Protein AF-A0A847VBS4-F1 (afdb_monomer_lite)

pLDDT: mean 81.66, std 9.63, range [42.69, 91.69]

Sequence (114 aa):
MNRSSHIDPELCRRCGQCCRTYEIEYSRDWDPVDLSEIDRIRALAGFGDRCSVREEEGTLVLVIDIPCRYLVEEDGFYSCSVYDDPGRRPLMCEHFPYAHTTRADCPHVREGRS

Foldseek 3Di:
DAPAPFFDVQVCFLCLVCQFKDKDKDALPVPVVVVVVLVVQLPDPPFVVQWDWDADPRIIIIMTRHHHPQWDADPSTTDGVVPVDPPPDDPVRNHPPDPQQDCVNPVRGDPDHD

Radius of gyration: 15.84 Å; chains: 1; bounding box: 39×36×37 Å

Secondary structure (DSSP, 8-state):
----TTS-HHHHHHH-GGGT-EEEEE-TT--HHHHHHHHHHHTSTTTGGGEEEEEETTEEEEEE----TTEEEETTEEEETTTTSTT-S-HHHHS-S-TT--TTT-TTPPSS--

Structure (mmCIF, N/CA/C/O backbone):
data_AF-A0A847VBS4-F1
#
_entry.id   AF-A0A847VBS4-F1
#
loop_
_atom_site.group_PDB
_atom_site.id
_atom_site.type_symbol
_atom_site.label_atom_id
_atom_site.label_alt_id
_atom_site.label_comp_id
_atom_site.label_asym_id
_atom_site.label_entity_id
_atom_site.label_seq_id
_atom_site.pdbx_PDB_ins_code
_atom_site.Cartn_x
_atom_site.Cartn_y
_atom_site.Cartn_z
_atom_site.occupancy
_atom_site.B_iso_or_equiv
_atom_site.auth_seq_id
_atom_site.auth_comp_id
_atom_site.auth_asym_id
_atom_site.auth_atom_id
_atom_site.pdbx_PDB_model_num
ATOM 1 N N . MET A 1 1 ? -7.019 -1.996 16.561 1.00 64.62 1 MET A N 1
ATOM 2 C CA . MET A 1 1 ? -7.155 -0.612 16.030 1.00 64.62 1 MET A CA 1
ATOM 3 C C . MET A 1 1 ? -5.784 -0.083 15.595 1.00 64.62 1 MET A C 1
ATOM 5 O O . MET A 1 1 ? -4.790 -0.564 16.126 1.00 64.62 1 MET A O 1
ATOM 9 N N . ASN A 1 2 ? -5.701 0.828 14.614 1.00 75.56 2 ASN A N 1
ATOM 10 C CA . ASN A 1 2 ? -4.447 1.520 14.259 1.00 75.56 2 ASN A CA 1
ATOM 11 C C . ASN A 1 2 ? -3.916 2.303 15.472 1.00 75.56 2 ASN A C 1
ATOM 13 O O . ASN A 1 2 ? -4.703 2.987 16.124 1.00 75.56 2 ASN A O 1
ATOM 17 N N . ARG A 1 3 ? -2.628 2.136 15.798 1.00 81.19 3 ARG A N 1
ATOM 18 C CA . ARG A 1 3 ? -1.971 2.774 16.949 1.00 81.19 3 ARG A CA 1
ATOM 19 C C . ARG A 1 3 ? -1.012 3.892 16.548 1.00 81.19 3 ARG A C 1
ATOM 21 O O . ARG A 1 3 ? -0.363 4.470 17.417 1.00 81.19 3 ARG A O 1
ATOM 28 N N . SER A 1 4 ? -0.902 4.204 15.260 1.00 85.44 4 SER A N 1
ATOM 29 C CA . SER A 1 4 ? -0.141 5.360 14.809 1.00 85.44 4 SER A CA 1
ATOM 30 C C . SER A 1 4 ? -0.724 6.645 15.398 1.00 85.44 4 SER A C 1
ATOM 32 O O . SER A 1 4 ? -1.919 6.917 15.288 1.00 85.44 4 SER A O 1
ATOM 34 N N . SER A 1 5 ? 0.136 7.468 15.996 1.00 88.56 5 SER A N 1
ATOM 35 C CA . SER A 1 5 ? -0.216 8.818 16.448 1.00 88.56 5 SER A CA 1
ATOM 36 C C . SER A 1 5 ? -0.313 9.823 15.289 1.00 88.56 5 SER A C 1
ATOM 38 O O . SER A 1 5 ? -0.769 10.955 15.487 1.00 88.56 5 SER A O 1
ATOM 40 N N . HIS A 1 6 ? 0.086 9.412 14.082 1.00 88.38 6 HIS A N 1
ATOM 41 C CA . HIS A 1 6 ? 0.207 10.253 12.892 1.00 88.38 6 HIS A CA 1
ATOM 42 C C . HIS A 1 6 ? -1.052 10.268 12.013 1.00 88.38 6 HIS A C 1
ATOM 44 O O . HIS A 1 6 ? -1.093 10.994 11.024 1.00 88.38 6 HIS A O 1
ATOM 50 N N . ILE A 1 7 ? -2.096 9.517 12.369 1.00 87.50 7 ILE A N 1
ATOM 51 C CA . ILE A 1 7 ? -3.366 9.460 11.635 1.00 87.50 7 ILE A CA 1
ATOM 52 C C . ILE A 1 7 ? -4.544 9.456 12.605 1.00 87.50 7 ILE A C 1
ATOM 54 O O . ILE A 1 7 ? -4.413 9.065 13.764 1.00 87.50 7 ILE A O 1
ATOM 58 N N . ASP A 1 8 ? -5.711 9.887 12.136 1.00 87.69 8 ASP A N 1
ATOM 59 C CA . ASP A 1 8 ? -6.967 9.581 12.816 1.00 87.69 8 ASP A CA 1
ATOM 60 C C . ASP A 1 8 ? -7.353 8.103 12.570 1.00 87.69 8 ASP A C 1
ATOM 62 O O . ASP A 1 8 ? -7.534 7.701 11.412 1.00 87.69 8 ASP A O 1
ATOM 66 N N . PRO A 1 9 ? -7.498 7.271 13.620 1.00 83.56 9 PRO A N 1
ATOM 67 C CA . PRO A 1 9 ? -7.907 5.879 13.468 1.00 83.56 9 PRO A CA 1
ATOM 68 C C . PRO A 1 9 ? -9.251 5.680 12.753 1.00 83.56 9 PRO A C 1
ATOM 70 O O . PRO A 1 9 ? -9.429 4.635 12.127 1.00 83.56 9 PRO A O 1
ATOM 73 N N . GLU A 1 10 ? -10.185 6.630 12.830 1.00 85.31 10 GLU A N 1
ATOM 74 C CA . GLU A 1 10 ? -11.474 6.551 12.129 1.00 85.31 10 GLU A CA 1
ATOM 75 C C . GLU A 1 10 ? -11.313 6.808 10.624 1.00 85.31 10 GLU A C 1
ATOM 77 O O . GLU A 1 10 ? -11.872 6.073 9.809 1.00 85.31 10 GLU A O 1
ATOM 82 N N . LEU A 1 11 ? -10.468 7.769 10.227 1.00 86.12 11 LEU A N 1
ATOM 83 C CA . LEU A 1 11 ? -10.124 7.973 8.811 1.00 86.12 11 LEU A CA 1
ATOM 84 C C . LEU A 1 11 ? -9.430 6.740 8.228 1.00 86.12 11 LEU A C 1
ATOM 86 O O . LEU A 1 11 ? -9.755 6.306 7.123 1.00 86.12 11 LEU A O 1
ATOM 90 N N . CYS A 1 12 ? -8.527 6.124 8.998 1.00 84.38 12 CYS A N 1
ATOM 91 C CA . CYS A 1 12 ? -7.881 4.877 8.599 1.00 84.38 12 CYS A CA 1
ATOM 92 C C . CYS A 1 12 ? -8.907 3.769 8.313 1.00 84.38 12 CYS A C 1
ATOM 94 O O . CYS A 1 12 ? -8.773 3.068 7.309 1.00 84.38 12 CYS A O 1
ATOM 96 N N . ARG A 1 13 ? -9.929 3.618 9.170 1.00 83.88 13 ARG A N 1
ATOM 97 C CA . ARG A 1 13 ? -10.968 2.592 8.997 1.00 83.88 13 ARG A CA 1
ATOM 98 C C . ARG A 1 13 ? -11.874 2.855 7.805 1.00 83.88 13 ARG A C 1
ATOM 100 O O . ARG A 1 13 ? -12.397 1.904 7.264 1.00 83.88 13 ARG A O 1
ATOM 107 N N . ARG A 1 14 ? -12.045 4.091 7.348 1.00 86.44 14 ARG A N 1
ATOM 108 C CA . ARG A 1 14 ? -12.873 4.377 6.161 1.00 86.44 14 ARG A CA 1
ATOM 109 C C . ARG A 1 14 ? -12.092 4.337 4.845 1.00 86.44 14 ARG A C 1
ATOM 111 O O . ARG A 1 14 ? -12.689 4.219 3.785 1.00 86.44 14 ARG A O 1
ATOM 118 N N . CYS A 1 15 ? -10.764 4.442 4.908 1.00 86.12 15 CYS A N 1
ATOM 119 C CA . CYS A 1 15 ? -9.891 4.475 3.735 1.00 8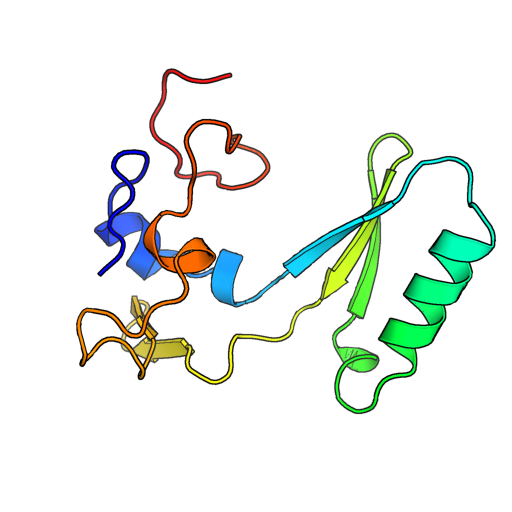6.12 15 CYS A CA 1
ATOM 120 C C . CYS A 1 15 ? -9.459 3.071 3.274 1.00 86.12 15 CYS A C 1
ATOM 122 O O . CYS A 1 15 ? -9.705 2.692 2.133 1.00 86.12 15 CYS A O 1
ATOM 124 N N . GLY A 1 16 ? -8.783 2.307 4.143 1.00 80.31 16 GLY A N 1
ATOM 125 C CA . GLY A 1 16 ? -8.331 0.934 3.862 1.00 80.31 16 GLY A CA 1
ATOM 126 C C . GLY A 1 16 ? -7.286 0.743 2.746 1.00 80.31 16 GLY A C 1
ATOM 127 O O . GLY A 1 16 ? -6.854 -0.388 2.539 1.00 80.31 16 GLY A O 1
ATOM 128 N N . GLN A 1 17 ? -6.849 1.800 2.050 1.00 80.94 17 GLN A N 1
ATOM 129 C CA . GLN A 1 17 ? -6.051 1.700 0.814 1.00 80.94 17 GLN A CA 1
ATOM 130 C C . GLN 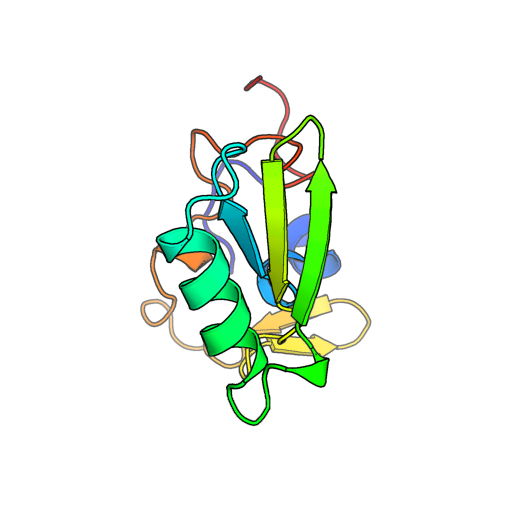A 1 17 ? -4.717 0.962 0.982 1.00 80.94 17 GLN A C 1
ATOM 132 O O . GLN A 1 17 ? -4.447 0.024 0.242 1.00 80.94 17 GLN A O 1
ATOM 137 N N . CYS A 1 18 ? -3.940 1.262 2.027 1.00 77.69 18 CYS A N 1
ATOM 138 C CA . CYS A 1 18 ? -2.664 0.577 2.288 1.00 77.69 18 CYS A CA 1
ATOM 139 C C . CYS A 1 18 ? -2.800 -0.920 2.633 1.00 77.69 18 CYS A C 1
ATOM 141 O O . CYS A 1 18 ? -1.804 -1.623 2.768 1.00 77.69 18 CYS A O 1
ATOM 143 N N . CYS A 1 19 ? -4.027 -1.414 2.838 1.00 78.50 19 CYS A N 1
ATOM 144 C CA . CYS A 1 19 ? -4.317 -2.838 3.019 1.00 78.50 19 CYS A CA 1
ATOM 145 C C . CYS A 1 19 ? -4.837 -3.503 1.734 1.00 78.50 19 CYS A C 1
ATOM 147 O O . CYS A 1 19 ? -5.049 -4.718 1.738 1.00 78.50 19 CYS A O 1
ATOM 149 N N . ARG A 1 20 ? -5.094 -2.718 0.681 1.00 82.44 20 ARG A N 1
ATOM 150 C CA . ARG A 1 20 ? -5.632 -3.143 -0.617 1.00 82.44 20 ARG A CA 1
ATOM 151 C C . ARG A 1 20 ? -4.545 -3.210 -1.676 1.00 82.44 20 ARG A C 1
ATOM 153 O O . ARG A 1 20 ? -4.447 -4.211 -2.374 1.00 82.44 20 ARG A O 1
ATOM 160 N N . THR A 1 21 ? -3.716 -2.175 -1.717 1.00 83.38 21 THR A N 1
ATOM 161 C CA . THR A 1 21 ? -2.643 -2.023 -2.689 1.00 83.38 21 THR A CA 1
ATOM 162 C C . THR A 1 21 ? -1.296 -1.905 -1.987 1.00 83.38 21 THR A C 1
ATOM 164 O O . THR A 1 21 ? -1.173 -1.300 -0.919 1.00 83.38 21 THR A O 1
ATOM 167 N N . TYR A 1 22 ? -0.281 -2.518 -2.587 1.00 83.06 22 TYR A N 1
ATOM 168 C CA . TYR A 1 22 ? 1.115 -2.369 -2.199 1.00 83.06 22 TYR A CA 1
ATOM 169 C C . TYR A 1 22 ? 1.911 -1.872 -3.398 1.00 83.06 22 TYR A C 1
ATOM 171 O O . TYR A 1 22 ? 1.709 -2.361 -4.507 1.00 83.06 22 TYR A O 1
ATOM 179 N N . GLU A 1 23 ? 2.801 -0.914 -3.180 1.00 86.88 23 GLU A N 1
ATOM 180 C CA . GLU A 1 23 ? 3.628 -0.334 -4.233 1.00 86.88 23 GLU A CA 1
ATOM 181 C C . GLU A 1 23 ? 5.102 -0.617 -3.941 1.00 86.88 23 GLU A C 1
ATOM 183 O O . GLU A 1 23 ? 5.548 -0.502 -2.797 1.00 86.88 23 GLU A O 1
ATOM 188 N N . ILE A 1 24 ? 5.839 -1.030 -4.972 1.00 87.62 24 ILE A N 1
ATOM 189 C CA . ILE A 1 24 ? 7.289 -1.214 -4.929 1.00 87.62 24 ILE A CA 1
ATOM 190 C C . ILE A 1 24 ? 7.896 -0.260 -5.945 1.00 87.62 24 ILE A C 1
ATOM 192 O O . ILE A 1 24 ? 7.600 -0.345 -7.139 1.00 87.62 24 ILE A O 1
ATOM 196 N N . GLU A 1 25 ? 8.729 0.648 -5.454 1.00 88.50 25 GLU A N 1
ATOM 197 C CA . GLU A 1 25 ? 9.465 1.599 -6.275 1.00 88.50 25 GLU A CA 1
ATOM 198 C C . GLU A 1 25 ? 10.812 1.012 -6.694 1.00 88.50 25 GLU A C 1
ATOM 200 O O . GLU A 1 25 ? 11.580 0.518 -5.866 1.00 88.50 25 GLU A O 1
ATOM 205 N N . TYR A 1 26 ? 11.100 1.111 -7.986 1.00 87.31 26 TYR A N 1
ATOM 206 C CA . TYR A 1 26 ? 12.342 0.687 -8.613 1.00 87.31 26 TYR A CA 1
ATOM 207 C C . TYR A 1 26 ? 13.077 1.882 -9.198 1.00 87.31 26 TYR A C 1
ATOM 209 O O . TYR A 1 26 ? 12.470 2.841 -9.690 1.00 87.31 26 TYR A O 1
ATOM 217 N N . SER A 1 27 ? 14.406 1.811 -9.156 1.00 79.31 27 SER A N 1
ATOM 218 C CA . SER A 1 27 ? 15.253 2.879 -9.673 1.00 79.31 27 SER A CA 1
ATOM 219 C C . SER A 1 27 ? 15.047 3.077 -11.180 1.00 79.31 27 SER A C 1
ATOM 221 O O . SER A 1 27 ? 14.715 2.153 -11.923 1.00 79.31 27 SER A O 1
ATOM 223 N N . ARG A 1 28 ? 15.250 4.315 -11.637 1.00 71.12 28 ARG A N 1
ATOM 224 C CA . ARG A 1 28 ? 14.987 4.755 -13.017 1.00 71.12 28 ARG A CA 1
ATOM 225 C C . ARG A 1 28 ? 15.784 4.024 -14.090 1.00 71.12 28 ARG A C 1
ATOM 227 O O . ARG A 1 28 ? 15.425 4.090 -15.265 1.00 71.12 28 ARG A O 1
ATOM 234 N N . ASP A 1 29 ? 16.876 3.371 -13.724 1.00 78.75 29 ASP A N 1
ATOM 235 C CA . ASP A 1 29 ? 17.900 2.973 -14.686 1.00 78.75 29 ASP A CA 1
ATOM 236 C C . ASP A 1 29 ? 17.553 1.694 -15.458 1.00 78.75 29 ASP A C 1
ATOM 238 O O . ASP A 1 29 ? 18.400 1.173 -16.184 1.00 78.75 29 ASP A O 1
ATOM 242 N N . TRP A 1 30 ? 16.302 1.217 -15.351 1.00 72.81 30 TRP A N 1
ATOM 243 C CA . TRP A 1 30 ? 15.834 -0.007 -16.004 1.00 72.81 30 TRP A CA 1
ATOM 244 C C . TRP A 1 30 ? 16.807 -1.158 -15.732 1.00 72.81 30 TRP A C 1
ATOM 246 O O . TRP A 1 30 ? 17.149 -1.919 -16.643 1.00 72.81 30 TRP A O 1
ATOM 256 N N . ASP A 1 31 ? 17.296 -1.237 -14.486 1.00 85.88 31 ASP A N 1
ATOM 257 C CA . ASP A 1 31 ? 18.262 -2.250 -14.085 1.00 85.88 31 ASP A CA 1
ATOM 258 C C . ASP A 1 31 ? 17.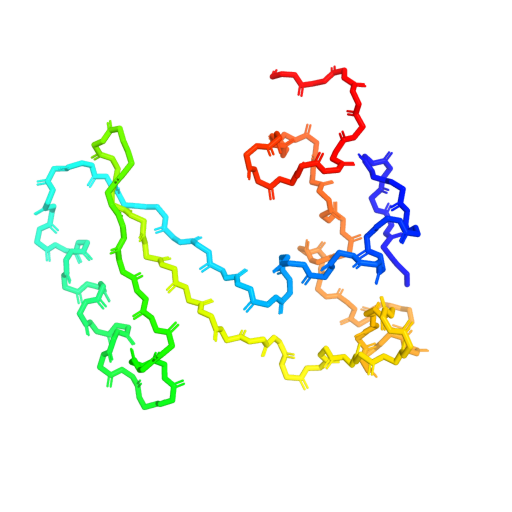686 -3.625 -14.467 1.00 85.88 31 ASP A C 1
ATOM 260 O O . ASP A 1 31 ? 16.559 -3.954 -14.079 1.00 85.88 31 ASP A O 1
ATOM 264 N N . PRO A 1 32 ? 18.410 -4.441 -15.254 1.00 89.06 32 PRO A N 1
ATOM 265 C CA . PRO A 1 32 ? 17.937 -5.764 -15.639 1.00 89.06 32 PRO A CA 1
ATOM 266 C C . PRO A 1 32 ? 17.527 -6.646 -14.449 1.00 89.06 32 PRO A C 1
ATOM 268 O O . PRO A 1 32 ? 16.700 -7.544 -14.615 1.00 89.06 32 PRO A O 1
ATOM 271 N N . VAL A 1 33 ? 18.094 -6.414 -13.262 1.00 89.94 33 VAL A N 1
ATOM 272 C CA . VAL A 1 33 ? 17.714 -7.078 -12.012 1.00 89.94 33 VAL A CA 1
ATOM 273 C C . VAL A 1 33 ? 16.325 -6.633 -11.554 1.00 89.94 33 VAL A C 1
ATOM 275 O O . VAL A 1 33 ? 15.486 -7.499 -11.302 1.00 89.94 33 VAL A O 1
ATOM 278 N N . ASP A 1 34 ? 16.061 -5.326 -11.521 1.00 89.25 34 ASP A N 1
ATOM 279 C CA . ASP A 1 34 ? 14.764 -4.746 -11.143 1.00 89.25 34 ASP A CA 1
ATOM 280 C C . ASP A 1 34 ? 13.660 -5.219 -12.105 1.00 89.25 34 ASP A C 1
ATOM 282 O O . ASP A 1 34 ? 12.605 -5.701 -11.688 1.00 89.25 34 ASP A O 1
ATOM 286 N N . LEU A 1 35 ? 13.934 -5.187 -13.414 1.00 89.81 35 LEU A N 1
ATOM 287 C CA . LEU A 1 35 ? 13.001 -5.667 -14.440 1.00 89.81 35 LEU A CA 1
ATOM 288 C C . LEU A 1 35 ? 12.713 -7.167 -14.310 1.00 89.81 35 LEU A C 1
ATOM 290 O O . LEU A 1 35 ? 11.564 -7.594 -14.414 1.00 89.81 35 LEU A O 1
ATOM 294 N N . SER A 1 36 ? 13.748 -7.966 -14.042 1.00 91.69 36 SER A N 1
ATOM 295 C CA . SER A 1 36 ? 13.605 -9.403 -13.802 1.00 91.69 36 SER A CA 1
ATOM 296 C C . SER A 1 36 ? 12.763 -9.687 -12.557 1.00 91.69 36 SER A C 1
ATOM 298 O O . SER A 1 36 ? 11.956 -10.619 -12.559 1.00 91.69 36 SER A O 1
ATOM 300 N N . GLU A 1 37 ? 12.898 -8.892 -11.493 1.00 91.00 37 GLU A N 1
ATOM 301 C CA . GLU A 1 37 ? 12.049 -9.022 -10.309 1.00 91.00 37 GLU A CA 1
ATOM 302 C C . GLU A 1 37 ? 10.585 -8.689 -10.616 1.00 91.00 37 GLU A C 1
ATOM 304 O O . GLU A 1 37 ? 9.705 -9.494 -10.293 1.00 91.00 37 GLU A O 1
ATOM 309 N N . ILE A 1 38 ? 10.323 -7.571 -11.303 1.00 90.38 38 ILE A N 1
ATOM 310 C CA . ILE A 1 38 ? 8.974 -7.183 -11.740 1.00 90.38 38 ILE A CA 1
ATOM 311 C C . ILE A 1 38 ? 8.329 -8.315 -12.549 1.00 90.38 38 ILE A C 1
ATOM 313 O O . ILE A 1 38 ? 7.209 -8.739 -12.246 1.00 90.38 38 ILE A O 1
ATOM 317 N N . ASP A 1 39 ? 9.039 -8.848 -13.544 1.00 91.69 39 ASP A N 1
ATOM 318 C CA . ASP A 1 39 ? 8.542 -9.936 -14.389 1.00 91.69 39 ASP A CA 1
ATOM 319 C C . ASP A 1 39 ? 8.271 -11.209 -13.581 1.00 91.69 39 ASP A C 1
ATOM 321 O O . ASP A 1 39 ? 7.243 -11.867 -13.771 1.00 91.69 39 ASP A O 1
ATOM 325 N N . ARG A 1 40 ? 9.146 -11.542 -12.625 1.00 91.12 40 ARG A N 1
ATOM 326 C CA . ARG A 1 40 ? 8.944 -12.690 -11.732 1.00 91.12 40 ARG A CA 1
ATOM 327 C C . ARG A 1 40 ? 7.708 -12.521 -10.865 1.00 91.12 40 ARG A C 1
ATOM 329 O O . ARG A 1 40 ? 6.949 -13.481 -10.755 1.00 91.12 40 ARG A O 1
ATOM 336 N N . ILE A 1 41 ? 7.480 -11.343 -10.282 1.00 89.69 41 ILE A N 1
ATOM 337 C CA . ILE A 1 41 ? 6.286 -11.068 -9.469 1.00 89.69 41 ILE A CA 1
ATOM 338 C C . ILE A 1 41 ? 5.023 -11.177 -10.329 1.00 89.69 41 ILE A C 1
ATOM 340 O O . ILE A 1 41 ? 4.051 -11.812 -9.920 1.00 89.69 41 ILE A O 1
ATOM 344 N N . ARG A 1 42 ? 5.042 -10.631 -11.550 1.00 89.69 42 ARG A N 1
ATOM 345 C CA . ARG A 1 42 ? 3.914 -10.730 -12.492 1.00 89.69 42 ARG A CA 1
ATOM 346 C C . ARG A 1 42 ? 3.649 -12.162 -12.960 1.00 89.69 42 ARG A C 1
ATOM 348 O O . ARG A 1 42 ? 2.510 -12.500 -13.260 1.00 89.69 42 ARG A O 1
ATOM 355 N N . ALA A 1 43 ? 4.663 -13.020 -12.998 1.00 90.38 43 ALA A N 1
ATOM 356 C CA . ALA A 1 43 ? 4.501 -14.431 -13.335 1.00 90.38 43 ALA A CA 1
ATOM 357 C C . ALA A 1 43 ? 3.960 -15.288 -12.171 1.00 90.38 43 ALA A C 1
ATOM 359 O O . ALA A 1 43 ? 3.599 -16.449 -12.386 1.00 90.38 43 ALA A O 1
ATOM 360 N N . LEU A 1 44 ? 3.895 -14.762 -10.939 1.00 87.31 44 LEU A N 1
ATOM 361 C CA . LEU A 1 44 ? 3.361 -15.508 -9.799 1.00 87.31 44 LEU A CA 1
ATOM 362 C C . LEU A 1 44 ? 1.849 -15.730 -9.947 1.00 87.31 44 LEU A C 1
ATOM 364 O O . LEU A 1 44 ? 1.062 -14.804 -10.169 1.00 87.31 44 LEU A O 1
ATOM 368 N N . ALA A 1 45 ? 1.428 -16.984 -9.768 1.00 82.94 45 ALA A N 1
ATOM 369 C CA . ALA A 1 45 ? 0.022 -17.366 -9.809 1.00 82.94 45 ALA A CA 1
ATOM 370 C C . ALA A 1 45 ? -0.784 -16.606 -8.742 1.00 82.94 45 ALA A C 1
ATOM 372 O O . ALA A 1 45 ? -0.435 -16.608 -7.562 1.00 82.94 45 ALA A O 1
ATOM 373 N N . GLY A 1 46 ? -1.873 -15.959 -9.163 1.00 80.31 46 GLY A N 1
ATOM 374 C CA . GLY A 1 46 ? -2.717 -15.131 -8.294 1.00 80.31 46 GLY A CA 1
ATOM 375 C C . GLY A 1 46 ? -2.225 -13.694 -8.085 1.00 80.31 46 GLY A C 1
ATOM 376 O O . GLY A 1 46 ? -2.948 -12.913 -7.472 1.00 80.31 46 GLY A O 1
ATOM 377 N N . PHE A 1 47 ? -1.046 -13.340 -8.611 1.00 81.81 47 PHE A N 1
ATOM 378 C CA . PHE A 1 47 ? -0.497 -11.983 -8.562 1.00 81.81 47 PHE A CA 1
ATOM 379 C C . PHE A 1 47 ? -0.539 -11.293 -9.923 1.00 81.81 47 PHE A C 1
ATOM 381 O O . PHE A 1 47 ? -0.934 -10.137 -9.982 1.00 81.81 47 PHE A O 1
ATOM 388 N N . GLY A 1 48 ? -0.202 -11.992 -11.012 1.00 82.25 48 GLY A N 1
ATOM 389 C CA . GLY A 1 48 ? -0.043 -11.387 -12.342 1.00 82.25 48 GLY A CA 1
ATOM 390 C C . GLY A 1 48 ? -1.172 -10.462 -12.793 1.00 82.25 48 GLY A C 1
ATOM 391 O O . GLY A 1 48 ? -0.914 -9.310 -13.129 1.00 82.25 48 GLY A O 1
ATOM 392 N N . ASP A 1 49 ? -2.420 -10.929 -12.716 1.00 85.06 49 ASP A N 1
ATOM 393 C CA . ASP A 1 49 ? -3.607 -10.157 -13.126 1.00 85.06 49 ASP A CA 1
ATOM 394 C C . ASP A 1 49 ? -3.934 -8.982 -12.187 1.00 85.06 49 ASP A C 1
ATOM 396 O O . ASP A 1 49 ? -4.782 -8.147 -12.493 1.00 85.06 49 ASP A O 1
ATOM 400 N N . ARG A 1 50 ? -3.281 -8.934 -11.025 1.00 87.94 50 ARG A N 1
ATOM 401 C CA . ARG A 1 50 ? -3.435 -7.914 -9.982 1.00 87.94 50 ARG A CA 1
ATOM 402 C C . ARG A 1 50 ? -2.211 -7.010 -9.870 1.00 87.94 50 ARG A C 1
ATOM 404 O O . ARG A 1 50 ? -2.167 -6.151 -8.996 1.00 87.94 50 ARG A O 1
ATOM 411 N N . CYS A 1 51 ? -1.226 -7.189 -10.742 1.00 90.94 51 CYS A N 1
ATOM 412 C CA . CYS A 1 51 ? -0.043 -6.352 -10.806 1.00 90.94 51 CYS A CA 1
ATOM 413 C C . CYS A 1 51 ? -0.144 -5.403 -12.002 1.00 90.94 51 CYS A C 1
ATOM 415 O O . CYS A 1 51 ? -0.364 -5.833 -13.135 1.00 90.94 51 CYS A O 1
ATOM 417 N N . SER A 1 52 ? 0.088 -4.115 -11.775 1.00 90.88 52 SER A N 1
ATOM 418 C CA . SER A 1 52 ? 0.284 -3.128 -12.839 1.00 90.88 52 SER A CA 1
ATOM 419 C C . SER A 1 52 ? 1.597 -2.382 -12.628 1.00 90.88 52 SER A C 1
ATOM 421 O O . SER A 1 52 ? 2.128 -2.352 -11.523 1.00 90.88 52 SER A O 1
ATOM 423 N N . VAL A 1 53 ? 2.157 -1.825 -13.698 1.00 90.19 53 VAL A N 1
ATOM 424 C CA . VAL A 1 53 ? 3.379 -1.017 -13.629 1.00 90.19 53 VAL A CA 1
ATOM 425 C C . VAL A 1 53 ? 3.043 0.365 -14.159 1.00 90.19 53 VAL A C 1
ATOM 427 O O . VAL A 1 53 ? 2.450 0.481 -15.234 1.00 90.19 53 VAL A O 1
ATOM 430 N N . ARG A 1 54 ? 3.416 1.397 -13.408 1.00 90.50 54 ARG A N 1
ATOM 431 C CA . ARG A 1 54 ? 3.315 2.801 -13.819 1.00 90.50 54 ARG A CA 1
ATOM 432 C C . ARG A 1 54 ? 4.682 3.468 -13.716 1.00 90.50 54 ARG A C 1
ATOM 434 O O . ARG A 1 54 ? 5.516 3.045 -12.923 1.00 90.50 54 ARG A O 1
ATOM 441 N N . GLU A 1 55 ? 4.904 4.493 -14.528 1.00 87.56 55 GLU A N 1
ATOM 442 C CA . GLU A 1 55 ? 6.112 5.318 -14.476 1.00 87.56 55 GLU A CA 1
ATOM 443 C C . GLU A 1 55 ? 5.758 6.679 -13.870 1.00 87.56 55 GLU A C 1
ATOM 445 O O . GLU A 1 55 ? 4.842 7.348 -14.353 1.00 87.56 55 GLU A O 1
ATOM 450 N N . GLU A 1 56 ? 6.478 7.087 -12.824 1.00 85.44 56 GLU A N 1
ATOM 451 C CA . GLU A 1 56 ? 6.269 8.359 -12.123 1.00 85.44 56 GLU A CA 1
ATOM 452 C C . GLU A 1 56 ? 7.585 9.108 -11.972 1.00 85.44 56 GLU A C 1
ATOM 454 O O . GLU A 1 56 ? 8.487 8.641 -11.291 1.00 85.44 56 GLU A O 1
ATOM 459 N N . GLU A 1 57 ? 7.723 10.263 -12.629 1.00 82.69 57 GLU A N 1
ATOM 460 C CA . GLU A 1 57 ? 8.923 11.120 -12.545 1.00 82.69 57 GLU A CA 1
ATOM 461 C C . GLU A 1 57 ? 10.254 10.391 -12.841 1.00 82.69 57 GLU A C 1
ATOM 463 O O . GLU A 1 57 ? 11.343 10.858 -12.502 1.00 82.69 57 GLU A O 1
ATOM 468 N N . GLY A 1 58 ? 10.175 9.271 -13.565 1.00 78.25 58 GLY A N 1
ATOM 469 C CA . GLY A 1 58 ? 11.305 8.407 -13.871 1.00 78.25 58 GLY A CA 1
ATOM 470 C C . GLY A 1 58 ? 11.480 7.212 -12.938 1.00 78.25 58 GLY A C 1
ATOM 471 O O . GLY A 1 58 ? 12.360 6.408 -13.184 1.00 78.25 58 GLY A O 1
ATOM 472 N N . THR A 1 59 ? 10.664 7.044 -11.913 1.00 84.50 59 THR A N 1
ATOM 473 C CA . THR A 1 59 ? 10.625 5.835 -11.087 1.00 84.50 59 THR A CA 1
ATOM 474 C C . THR A 1 59 ? 9.656 4.831 -11.705 1.00 84.50 59 THR A C 1
ATOM 476 O O . THR A 1 59 ? 8.561 5.202 -12.137 1.00 84.50 59 THR A O 1
ATOM 479 N N . LEU A 1 60 ? 10.037 3.553 -11.749 1.00 89.00 60 LEU A N 1
ATOM 480 C CA . LEU A 1 60 ? 9.101 2.477 -12.072 1.00 89.00 60 LEU A CA 1
ATOM 481 C C . LEU A 1 60 ? 8.403 2.036 -10.789 1.00 89.00 60 LEU A C 1
ATOM 483 O O . LEU A 1 60 ? 9.058 1.662 -9.822 1.00 89.00 60 LEU A O 1
ATOM 487 N N . VAL A 1 61 ? 7.075 2.056 -10.786 1.00 90.75 61 VAL A N 1
ATOM 488 C CA . VAL A 1 61 ? 6.267 1.664 -9.630 1.00 90.75 61 VAL A CA 1
ATOM 489 C C . VAL A 1 61 ? 5.465 0.422 -9.989 1.00 90.75 61 VAL A C 1
ATOM 491 O O . VAL A 1 61 ? 4.557 0.470 -10.825 1.00 90.75 61 VAL A O 1
ATOM 494 N N . LEU A 1 62 ? 5.799 -0.701 -9.356 1.00 91.25 62 LEU A N 1
ATOM 495 C CA . LEU A 1 62 ? 5.004 -1.922 -9.410 1.00 91.25 62 LEU A CA 1
ATOM 496 C C . LEU A 1 62 ? 3.882 -1.822 -8.378 1.00 91.25 62 LEU A C 1
ATOM 498 O O . LEU A 1 62 ? 4.129 -1.848 -7.176 1.00 91.25 62 LEU A O 1
ATOM 502 N N . VAL A 1 63 ? 2.647 -1.743 -8.857 1.00 90.81 63 VAL A N 1
ATOM 503 C CA . VAL A 1 63 ? 1.438 -1.713 -8.036 1.00 90.81 63 VAL A CA 1
ATOM 504 C C . VAL A 1 63 ? 0.858 -3.118 -7.961 1.00 90.81 63 VAL A C 1
ATOM 506 O O . VAL A 1 63 ? 0.522 -3.710 -8.984 1.00 90.81 63 VAL A O 1
ATOM 509 N N . ILE A 1 64 ? 0.707 -3.637 -6.749 1.00 89.50 64 ILE A N 1
ATOM 510 C CA . ILE A 1 64 ? 0.158 -4.957 -6.441 1.00 89.50 64 ILE A CA 1
ATOM 511 C C . ILE A 1 64 ? -1.194 -4.761 -5.746 1.00 89.50 64 ILE A C 1
ATOM 513 O O . ILE A 1 64 ? -1.250 -4.442 -4.558 1.00 89.50 64 ILE A O 1
ATOM 517 N N . ASP A 1 65 ? -2.291 -4.964 -6.474 1.00 87.81 65 ASP A N 1
ATOM 518 C CA . ASP A 1 65 ? -3.674 -4.864 -5.985 1.00 87.81 65 ASP A CA 1
ATOM 519 C C . ASP A 1 65 ? -4.171 -6.207 -5.437 1.00 87.81 65 ASP A C 1
ATOM 521 O O . ASP A 1 65 ? -5.063 -6.880 -5.966 1.00 87.81 65 ASP A O 1
ATOM 525 N N . ILE A 1 66 ? -3.518 -6.658 -4.372 1.00 82.25 66 ILE A N 1
ATOM 526 C CA . ILE A 1 66 ? -3.917 -7.863 -3.655 1.00 82.25 66 ILE A CA 1
ATOM 527 C C . ILE A 1 66 ? -4.332 -7.439 -2.259 1.00 82.25 66 ILE A C 1
ATOM 529 O O . ILE A 1 66 ? -3.469 -7.285 -1.388 1.00 82.25 66 ILE A O 1
ATOM 533 N N . PRO A 1 67 ? -5.647 -7.297 -2.007 1.00 77.81 67 PRO A N 1
ATOM 534 C CA . PRO A 1 67 ? -6.105 -6.980 -0.678 1.00 77.81 67 PRO A CA 1
ATOM 535 C C . PRO A 1 67 ? -5.637 -8.046 0.295 1.00 77.81 67 PRO A C 1
ATOM 537 O O . PRO A 1 67 ? -5.714 -9.251 0.032 1.00 77.81 67 PRO A O 1
ATOM 540 N N . CYS A 1 68 ? -5.152 -7.581 1.443 1.00 78.06 68 CYS A N 1
ATOM 541 C CA . CYS A 1 68 ? -4.794 -8.442 2.550 1.00 78.06 68 CYS A CA 1
ATOM 542 C C . CYS A 1 68 ? -5.951 -9.412 2.805 1.00 78.06 68 CYS A C 1
ATOM 544 O O . CYS A 1 68 ? -7.077 -8.989 3.049 1.00 78.06 68 CYS A O 1
ATOM 546 N N . ARG A 1 69 ? -5.670 -10.720 2.794 1.00 78.56 69 ARG A N 1
ATOM 547 C CA . ARG A 1 69 ? -6.672 -11.787 3.004 1.00 78.56 69 ARG A CA 1
ATOM 548 C C . ARG A 1 69 ? -7.456 -11.676 4.313 1.00 78.56 69 ARG A C 1
ATOM 550 O O . ARG A 1 69 ? -8.422 -12.402 4.512 1.00 78.56 69 ARG A O 1
ATOM 557 N N . TYR A 1 70 ? -6.978 -10.849 5.234 1.00 78.56 70 TYR A N 1
ATOM 55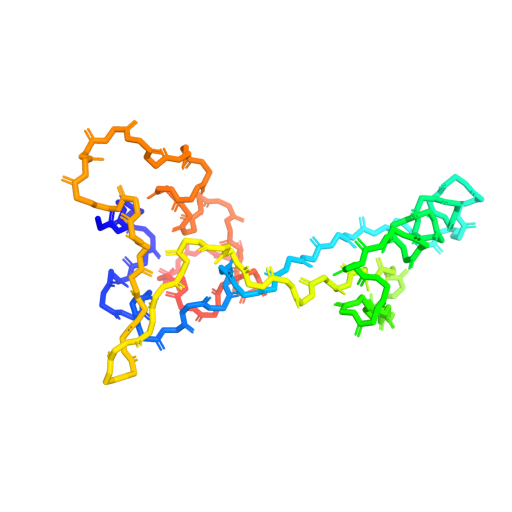8 C CA . TYR A 1 70 ? -7.612 -10.610 6.515 1.00 78.56 70 TYR A CA 1
ATOM 559 C C . TYR A 1 70 ? -8.430 -9.317 6.540 1.00 78.56 70 TYR A C 1
ATOM 561 O O . TYR A 1 70 ? -9.126 -9.105 7.524 1.00 78.56 70 TYR A O 1
ATOM 569 N N . LEU A 1 71 ? -8.363 -8.469 5.510 1.00 82.25 71 LEU A N 1
ATOM 570 C CA . LEU A 1 71 ? -9.154 -7.246 5.392 1.00 82.25 71 LEU A CA 1
ATOM 571 C C . LEU A 1 71 ? -10.638 -7.599 5.207 1.00 82.25 71 LEU A C 1
ATOM 573 O O . LEU A 1 71 ? -10.999 -8.341 4.298 1.00 82.25 71 LEU A O 1
ATOM 577 N N . VAL A 1 72 ? -11.479 -7.053 6.073 1.00 85.25 72 VAL A N 1
ATOM 578 C CA . VAL A 1 72 ? -12.938 -7.177 6.069 1.00 85.25 72 VAL A CA 1
ATOM 579 C C . VAL A 1 72 ? -13.518 -5.784 5.849 1.00 85.25 72 VAL A C 1
ATOM 581 O O . VAL A 1 72 ? -12.993 -4.808 6.384 1.00 85.25 72 VAL A O 1
ATOM 584 N N . GLU A 1 73 ? -14.578 -5.688 5.054 1.00 88.69 73 GLU A N 1
ATOM 585 C CA . GLU A 1 73 ? -15.312 -4.451 4.791 1.00 88.69 73 GLU A CA 1
ATOM 586 C C . GLU A 1 73 ? -16.771 -4.622 5.208 1.00 88.69 73 GLU A C 1
ATOM 588 O O . GLU A 1 73 ? -17.456 -5.508 4.699 1.00 88.69 73 GLU A O 1
ATOM 593 N N . GLU A 1 74 ? -17.243 -3.764 6.110 1.00 88.88 74 GLU A N 1
ATOM 594 C CA . GLU A 1 74 ? -18.625 -3.734 6.597 1.00 88.88 74 GLU A CA 1
ATOM 595 C C . GLU A 1 74 ? -19.105 -2.281 6.631 1.00 88.88 74 GLU A C 1
ATOM 597 O O . GLU A 1 74 ? -18.457 -1.428 7.234 1.00 88.88 74 GLU A O 1
ATOM 602 N N . ASP A 1 75 ? -20.205 -1.972 5.938 1.00 89.25 75 ASP A N 1
ATOM 603 C CA . ASP A 1 75 ? -20.805 -0.627 5.877 1.00 89.25 75 ASP A CA 1
ATOM 604 C C . ASP A 1 75 ? -19.815 0.509 5.524 1.00 89.25 75 ASP A C 1
ATOM 606 O O . ASP A 1 75 ? -19.929 1.645 5.990 1.00 89.25 75 ASP A O 1
ATOM 610 N N . GLY A 1 76 ? -18.815 0.207 4.686 1.00 85.69 76 GLY A N 1
ATOM 611 C CA . GLY A 1 76 ? -17.766 1.155 4.288 1.00 85.69 76 GLY A CA 1
ATOM 612 C C . GLY A 1 76 ? -16.676 1.377 5.344 1.00 85.69 76 GLY A C 1
ATOM 613 O O . GLY A 1 76 ? -15.884 2.316 5.227 1.00 85.69 76 GLY A O 1
ATOM 614 N N . PHE A 1 77 ? -16.622 0.528 6.371 1.00 86.31 77 PHE A N 1
ATOM 615 C CA . PHE A 1 77 ? -15.543 0.463 7.345 1.00 86.31 77 PHE A CA 1
ATOM 616 C C . PHE A 1 77 ? -14.705 -0.797 7.134 1.00 86.31 77 PHE A C 1
ATOM 618 O O . PHE A 1 77 ? -15.195 -1.922 7.115 1.00 86.31 77 PHE A O 1
ATOM 625 N N . TYR A 1 78 ? -13.402 -0.587 7.022 1.00 84.81 78 TYR A N 1
ATOM 626 C CA . TYR A 1 78 ? -12.380 -1.607 6.937 1.00 84.81 78 TYR A CA 1
ATOM 627 C C . TYR A 1 78 ? -11.886 -2.004 8.321 1.00 84.81 78 TYR A C 1
ATOM 629 O O . TYR A 1 78 ? -11.437 -1.180 9.129 1.00 84.81 78 TYR A O 1
ATOM 637 N N . SER A 1 79 ? -11.884 -3.304 8.557 1.00 80.38 79 SER A N 1
ATOM 638 C CA . SER A 1 79 ? -11.246 -3.947 9.694 1.00 80.38 79 SER A CA 1
ATOM 639 C C . SER A 1 79 ? -10.359 -5.091 9.192 1.00 80.38 79 SER A C 1
ATOM 641 O O . SER A 1 79 ? -10.351 -5.438 8.021 1.00 80.38 79 SER A O 1
ATOM 643 N N . CYS A 1 80 ? -9.524 -5.650 10.052 1.00 77.81 80 CYS A N 1
ATOM 644 C CA . CYS A 1 80 ? -8.754 -6.855 9.777 1.00 77.81 80 CYS A CA 1
ATOM 645 C C . CYS A 1 80 ? -9.297 -7.901 10.733 1.00 77.81 80 CYS A C 1
ATOM 647 O O . CYS A 1 80 ? -9.311 -7.669 11.936 1.00 77.81 80 CYS A O 1
ATOM 649 N N . SER A 1 81 ? -9.693 -9.053 10.218 1.00 76.12 81 SER A N 1
ATOM 650 C CA . SER A 1 81 ? -10.186 -10.201 10.989 1.00 76.12 81 SER A CA 1
ATOM 651 C C . SER A 1 81 ? -9.172 -10.749 12.003 1.00 76.12 81 SER A C 1
ATOM 653 O O . SER A 1 81 ? -9.533 -11.522 12.880 1.00 76.12 81 SER A O 1
ATOM 655 N N . VAL A 1 82 ? -7.902 -10.333 11.933 1.00 67.69 82 VAL A N 1
ATOM 656 C CA . VAL A 1 82 ? -6.882 -10.636 12.956 1.00 67.69 82 VAL A CA 1
ATOM 657 C C . VAL A 1 82 ? -6.979 -9.683 14.168 1.00 67.69 82 VAL A C 1
ATOM 659 O O . VAL A 1 82 ? -6.319 -9.905 15.179 1.00 67.69 82 VAL A O 1
ATOM 662 N N . TYR A 1 83 ? -7.778 -8.609 14.099 1.00 65.00 83 TYR A N 1
ATOM 663 C CA . TYR A 1 83 ? -7.818 -7.519 15.089 1.00 65.00 83 TYR A CA 1
ATOM 664 C C . TYR A 1 83 ? -8.506 -7.826 16.423 1.00 65.00 83 TYR A C 1
ATOM 666 O O . TYR A 1 83 ? -8.435 -6.962 17.300 1.00 65.00 83 TYR A O 1
ATOM 674 N N . ASP A 1 84 ? -9.082 -9.010 16.624 1.00 57.38 84 ASP A N 1
ATOM 675 C CA . ASP A 1 84 ? -9.639 -9.380 17.933 1.00 57.38 84 ASP A CA 1
ATOM 676 C C . ASP A 1 84 ? -8.554 -9.718 18.976 1.00 57.38 84 ASP A C 1
ATOM 678 O O . ASP A 1 84 ? -8.844 -9.744 20.170 1.00 57.38 84 ASP A O 1
ATOM 682 N N . ASP A 1 85 ? -7.293 -9.916 18.558 1.00 57.69 85 ASP A N 1
ATOM 683 C CA . ASP A 1 85 ? -6.166 -10.216 19.456 1.00 57.69 85 ASP A CA 1
ATOM 684 C C . ASP A 1 85 ? -5.102 -9.085 19.451 1.00 57.69 85 ASP A C 1
ATOM 686 O O . ASP A 1 85 ? -4.325 -8.945 18.490 1.00 57.69 85 ASP A O 1
ATOM 690 N N . PRO A 1 86 ? -5.045 -8.235 20.500 1.00 52.16 86 PRO A N 1
ATOM 691 C CA . PRO A 1 86 ? -4.025 -7.201 20.644 1.00 52.16 86 PRO A CA 1
ATOM 692 C C . PRO A 1 86 ? -2.623 -7.825 20.780 1.00 52.16 86 PRO A C 1
ATOM 694 O O . PRO A 1 86 ? -2.263 -8.347 21.828 1.00 52.16 86 PRO A O 1
ATOM 697 N N . GLY A 1 87 ? -1.800 -7.716 19.732 1.00 56.44 87 GLY A N 1
ATOM 698 C CA . GLY A 1 87 ? -0.425 -8.247 19.695 1.00 56.44 87 GLY A CA 1
ATOM 699 C C . GLY A 1 87 ? -0.111 -9.099 18.463 1.00 56.44 87 GLY A C 1
ATOM 700 O O . GLY A 1 87 ? 1.054 -9.369 18.187 1.00 56.44 87 GLY A O 1
ATOM 701 N N . ARG A 1 88 ? -1.130 -9.480 17.678 1.00 62.59 88 ARG A N 1
ATOM 702 C CA . ARG A 1 88 ? -0.953 -10.232 16.420 1.00 62.59 88 ARG A CA 1
ATOM 703 C C . ARG A 1 88 ? -0.805 -9.372 15.173 1.00 62.59 88 ARG A C 1
ATOM 705 O O . ARG A 1 88 ? -0.570 -9.902 14.087 1.00 62.59 88 ARG A O 1
ATOM 712 N N . ARG A 1 89 ? -0.970 -8.054 15.293 1.00 67.44 89 ARG A N 1
ATOM 713 C CA . ARG A 1 89 ? -0.777 -7.157 14.156 1.00 67.44 89 ARG A CA 1
ATOM 714 C C . ARG A 1 89 ? 0.726 -7.050 13.880 1.00 67.44 89 ARG A C 1
ATOM 716 O O . ARG A 1 89 ? 1.467 -6.723 14.802 1.00 67.44 89 ARG A O 1
ATOM 723 N N . PRO A 1 90 ? 1.193 -7.284 12.642 1.00 73.31 90 PRO A N 1
ATOM 724 C CA . PRO A 1 90 ? 2.565 -6.956 12.288 1.00 73.31 90 PRO A CA 1
ATOM 725 C C . PRO A 1 90 ? 2.835 -5.489 12.622 1.00 73.31 90 PRO A C 1
ATOM 727 O O . PRO A 1 90 ? 2.021 -4.627 12.271 1.00 73.31 90 PRO A O 1
ATOM 730 N N . LEU A 1 91 ? 3.971 -5.207 13.269 1.00 76.06 91 LEU A N 1
ATOM 731 C CA . LEU A 1 91 ? 4.356 -3.849 13.681 1.00 76.06 91 LEU A CA 1
ATOM 732 C C . LEU A 1 91 ? 4.240 -2.853 12.525 1.00 76.06 91 LEU A C 1
ATOM 734 O O . LEU A 1 91 ? 3.796 -1.720 12.716 1.00 76.06 91 LEU A O 1
ATOM 738 N N . MET A 1 92 ? 4.561 -3.317 11.313 1.00 76.00 92 MET A N 1
ATOM 739 C CA . MET A 1 92 ? 4.443 -2.517 10.107 1.00 76.00 92 MET A CA 1
ATOM 740 C C . MET A 1 92 ? 3.013 -1.989 9.903 1.00 76.00 92 MET A C 1
ATOM 742 O O . MET A 1 92 ? 2.823 -0.805 9.658 1.00 76.00 92 MET A O 1
ATOM 746 N N . CYS A 1 93 ? 1.982 -2.810 10.088 1.00 75.12 93 CYS A N 1
ATOM 747 C CA . CYS A 1 93 ? 0.603 -2.373 9.904 1.00 75.12 93 CYS A CA 1
ATOM 748 C C . CYS A 1 93 ? 0.081 -1.610 11.128 1.00 75.12 93 CYS A C 1
ATOM 750 O O . CYS A 1 93 ? -0.783 -0.750 10.989 1.00 75.12 93 CYS A O 1
ATOM 752 N N . GLU A 1 94 ? 0.542 -1.950 12.333 1.00 78.25 94 GLU A N 1
ATOM 753 C CA . GLU A 1 94 ? 0.058 -1.360 13.586 1.00 78.25 94 GLU A CA 1
ATOM 754 C C . GLU A 1 94 ? 0.383 0.119 13.736 1.00 78.25 94 GLU A C 1
ATOM 756 O O . GLU A 1 94 ? -0.446 0.875 14.253 1.00 78.25 94 GLU A O 1
ATOM 761 N N . HIS A 1 95 ? 1.563 0.503 13.257 1.00 82.25 95 HIS A N 1
ATOM 762 C CA . HIS A 1 95 ? 2.111 1.840 13.418 1.00 82.25 95 HIS A CA 1
ATOM 763 C C . HIS A 1 95 ? 2.123 2.662 12.133 1.00 82.25 95 HIS A C 1
ATOM 765 O O . HIS A 1 95 ? 2.583 3.798 12.174 1.00 82.25 95 HIS A O 1
ATOM 771 N N . PHE A 1 96 ? 1.616 2.139 11.015 1.00 83.12 96 PHE A N 1
ATOM 772 C CA . PHE A 1 96 ? 1.470 2.935 9.800 1.00 83.12 96 PHE A CA 1
ATOM 773 C C . PHE A 1 96 ? 0.334 3.967 9.952 1.00 83.12 96 PHE A C 1
ATOM 775 O O . PHE A 1 96 ? -0.735 3.603 10.449 1.00 83.12 96 PHE A O 1
ATOM 782 N N . PRO A 1 97 ? 0.486 5.224 9.498 1.00 85.94 97 PRO A N 1
ATOM 783 C CA . PRO A 1 97 ? 1.686 5.811 8.901 1.00 85.94 97 PRO A CA 1
ATOM 784 C C . PRO A 1 97 ? 2.793 6.031 9.941 1.00 85.94 97 PRO A C 1
ATOM 786 O O . PRO A 1 97 ? 2.505 6.401 11.080 1.00 85.94 97 PRO A O 1
ATOM 789 N N . TYR A 1 98 ? 4.049 5.790 9.560 1.00 86.31 98 TYR A N 1
ATOM 790 C CA . TYR A 1 98 ? 5.224 5.988 10.412 1.00 86.31 98 TYR A CA 1
ATOM 791 C C . TYR A 1 98 ? 5.641 7.459 10.473 1.00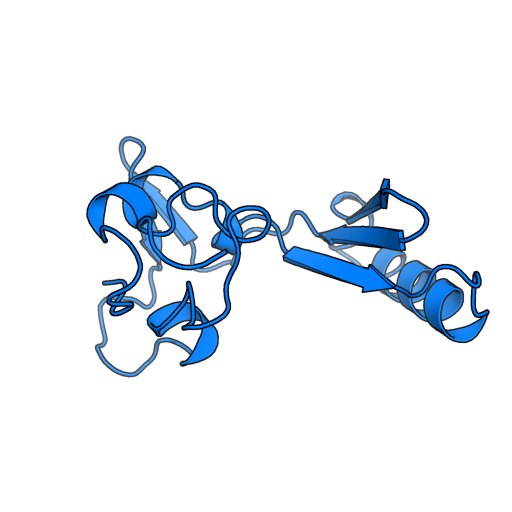 86.31 98 TYR A C 1
ATOM 793 O O . TYR A 1 98 ? 5.120 8.320 9.770 1.00 86.31 98 TYR A O 1
ATOM 801 N N . ALA A 1 99 ? 6.654 7.740 11.294 1.00 84.75 99 ALA A N 1
ATOM 802 C CA . ALA A 1 99 ? 7.161 9.087 11.531 1.00 84.75 99 ALA A CA 1
ATOM 803 C C . ALA A 1 99 ? 7.601 9.855 10.269 1.00 84.75 99 ALA A C 1
ATOM 805 O O . ALA A 1 99 ? 7.561 11.085 10.305 1.00 84.75 99 ALA A O 1
ATOM 806 N N . HIS A 1 100 ? 8.039 9.144 9.225 1.00 83.56 100 HIS A N 1
ATOM 807 C CA . HIS A 1 100 ? 8.540 9.675 7.950 1.00 83.56 100 HIS A CA 1
ATOM 808 C C . HIS A 1 100 ? 7.593 9.396 6.773 1.00 83.56 100 HIS A C 1
ATOM 810 O O . HIS A 1 100 ? 7.951 9.654 5.632 1.00 83.56 100 HIS A O 1
ATOM 816 N N . THR A 1 101 ? 6.408 8.840 7.033 1.00 85.44 101 THR A N 1
ATOM 817 C CA . THR A 1 101 ? 5.419 8.592 5.985 1.00 85.44 101 THR A CA 1
ATOM 818 C C . THR A 1 101 ? 4.889 9.921 5.463 1.00 85.44 101 THR A C 1
ATOM 820 O O . THR A 1 101 ? 4.434 10.767 6.236 1.00 85.44 101 THR A O 1
ATOM 823 N N . THR A 1 102 ? 4.958 10.092 4.151 1.00 85.25 102 THR A N 1
ATOM 824 C CA . THR A 1 102 ? 4.569 11.311 3.451 1.00 85.25 102 THR A CA 1
ATOM 825 C C . THR A 1 102 ? 3.084 11.289 3.086 1.00 85.25 102 THR A C 1
ATOM 827 O O . THR A 1 102 ? 2.365 10.305 3.287 1.00 85.25 102 THR A O 1
ATOM 830 N N . ARG A 1 103 ? 2.597 12.395 2.515 1.00 85.31 103 ARG A N 1
ATOM 831 C CA . ARG A 1 103 ? 1.243 12.459 1.947 1.00 85.31 103 ARG A CA 1
ATOM 832 C C . ARG A 1 103 ? 1.067 11.614 0.688 1.00 85.31 103 ARG A C 1
ATOM 834 O O . ARG A 1 103 ? -0.071 11.250 0.404 1.00 85.31 103 ARG A O 1
ATOM 841 N N . ALA A 1 104 ? 2.152 11.325 -0.033 1.00 78.88 104 ALA A N 1
ATOM 842 C CA . ALA A 1 104 ? 2.116 10.416 -1.173 1.00 78.88 104 ALA A CA 1
ATOM 843 C C . ALA A 1 104 ? 1.797 8.990 -0.698 1.00 78.88 104 ALA A C 1
ATOM 845 O O . ALA A 1 104 ? 0.893 8.352 -1.224 1.00 78.88 104 ALA A O 1
ATOM 846 N N . ASP A 1 105 ? 2.434 8.563 0.394 1.00 79.56 105 ASP A N 1
ATOM 847 C CA . ASP A 1 105 ? 2.206 7.251 1.006 1.00 79.56 105 ASP A CA 1
ATOM 848 C C . ASP A 1 105 ? 0.834 7.138 1.700 1.00 79.56 105 ASP A C 1
ATOM 850 O O . ASP A 1 105 ? 0.201 6.081 1.727 1.00 79.56 105 ASP A O 1
ATOM 854 N N . CYS A 1 106 ? 0.383 8.216 2.353 1.00 86.12 106 CYS A N 1
ATOM 855 C CA . CYS A 1 106 ? -0.891 8.258 3.064 1.00 86.12 106 CYS A CA 1
ATOM 856 C C . CYS A 1 106 ? -1.513 9.665 3.016 1.00 86.12 106 CYS A C 1
ATOM 858 O O . CYS A 1 106 ? -1.121 10.539 3.799 1.00 86.12 106 CYS A O 1
ATOM 860 N N . PRO A 1 107 ? -2.578 9.890 2.222 1.00 85.75 107 PRO A N 1
ATOM 861 C CA . PRO A 1 107 ? -3.182 11.219 2.065 1.00 85.75 107 PRO A CA 1
ATOM 862 C C . PRO A 1 107 ? -3.849 11.747 3.347 1.00 85.75 107 PRO A C 1
ATOM 864 O O . PRO A 1 107 ? -4.165 12.931 3.447 1.00 85.75 107 PRO A O 1
ATOM 867 N N . HIS A 1 108 ? -4.064 10.881 4.341 1.00 88.69 108 HIS A N 1
ATOM 868 C CA . HIS A 1 108 ? -4.691 11.212 5.623 1.00 88.69 108 HIS A CA 1
ATOM 869 C C . HIS A 1 108 ? -3.691 11.401 6.775 1.00 88.69 108 HIS A C 1
ATOM 871 O O . HIS A 1 108 ? -4.113 11.502 7.930 1.00 88.69 108 HIS A O 1
ATOM 877 N N . VAL A 1 109 ? -2.380 11.422 6.499 1.00 89.44 109 VAL A N 1
ATOM 878 C CA . VAL A 1 109 ? -1.378 11.722 7.533 1.00 89.44 109 VAL A CA 1
ATOM 879 C C . VAL A 1 109 ? -1.591 13.145 8.071 1.00 89.44 109 VAL A C 1
ATOM 881 O O . VAL A 1 109 ? -1.869 14.081 7.316 1.00 89.44 109 VAL A O 1
ATOM 884 N N . ARG A 1 110 ? -1.521 13.309 9.397 1.00 85.12 110 ARG A N 1
ATOM 885 C CA . ARG A 1 110 ? -1.742 14.595 10.080 1.00 85.12 110 ARG A CA 1
ATOM 886 C C . ARG A 1 110 ? -0.680 15.622 9.660 1.00 85.12 110 ARG A C 1
ATOM 888 O O . ARG A 1 110 ? 0.497 15.288 9.556 1.00 85.12 110 ARG A O 1
ATOM 895 N N . GLU A 1 111 ? -1.101 16.870 9.437 1.00 66.88 111 GLU A N 1
ATOM 896 C CA . GLU A 1 111 ? -0.228 17.971 9.000 1.00 66.88 111 GLU A CA 1
ATOM 897 C C . GLU A 1 111 ? 0.920 18.257 9.976 1.00 66.88 111 GLU A C 1
ATOM 899 O O . GLU A 1 111 ? 0.740 18.222 11.192 1.00 66.88 111 GLU A O 1
ATOM 904 N N . GLY A 1 112 ? 2.098 18.574 9.423 1.00 57.53 112 GLY A N 1
ATOM 905 C CA . GLY A 1 112 ? 3.291 18.961 10.187 1.00 57.53 112 GLY A CA 1
ATOM 906 C C . GLY A 1 112 ? 4.578 18.217 9.822 1.00 57.53 112 GLY A C 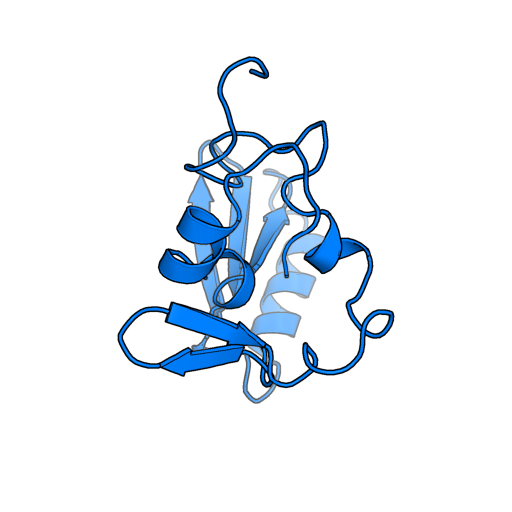1
ATOM 907 O O . GLY A 1 112 ? 5.602 18.455 10.459 1.00 57.53 112 GLY A O 1
ATOM 908 N N . ARG A 1 113 ? 4.549 17.318 8.830 1.00 50.38 113 ARG A N 1
ATOM 909 C CA . ARG A 1 113 ? 5.734 16.621 8.312 1.00 50.38 113 ARG A CA 1
ATOM 910 C C . ARG A 1 113 ? 5.644 16.506 6.793 1.00 50.38 113 ARG A C 1
ATOM 912 O O . ARG A 1 113 ? 4.891 15.687 6.274 1.00 50.38 113 ARG A O 1
ATOM 919 N N . SER A 1 114 ? 6.332 17.435 6.138 1.00 42.69 114 SER A N 1
ATOM 920 C CA . SER A 1 114 ? 6.727 17.415 4.727 1.00 42.69 114 SER A CA 1
ATOM 921 C C . SER A 1 114 ? 8.034 16.657 4.575 1.00 42.69 114 SER A C 1
ATOM 923 O O . SER A 1 114 ? 8.927 16.952 5.406 1.00 42.69 114 SER A O 1
#